Protein AF-X1JF24-F1 (afdb_monomer)

Secondary structure (DSSP, 8-state):
-HHHHHHHHHHHH---HHHHHHHHHHHHHHHHHHHHHHHHHHHHHHHHHSSTT---SPP--TTSTT-STTHHHHHHHHHHHHHHHTT-

Nearest PDB structures (foldseek):
  9bry-assembly1_f  TM=5.277E-01  e=3.476E+00  Mus musculus

Foldseek 3Di:
DLLVVVVVVCVVPPDDPVRLVVLLVVLVVQLVQLVVQLQVCQVCCCVVPVHGPPQPADADDPPDPRRRRCVNSNVVSVCSNVSSVSSD

Organism: NCBI:txid412755

Solvent-accessible surface area (backbone atoms only — not comparable to full-atom values): 4672 Å² total; per-residue (Å²): 106,73,50,57,55,52,52,51,50,43,70,74,70,53,79,54,74,72,57,50,56,53,46,24,56,52,15,46,51,40,22,52,49,13,51,51,49,38,52,48,55,26,49,47,9,30,77,76,64,74,34,73,62,40,69,75,44,71,66,45,58,86,97,46,91,65,21,65,32,49,51,60,58,44,52,50,21,48,50,42,17,58,47,18,51,78,49,74

Mean predicted aligned error: 5.25 Å

Structure (mmCIF, N/CA/C/O backbone):
data_AF-X1JF24-F1
#
_entry.id   AF-X1JF24-F1
#
loop_
_atom_site.group_PDB
_atom_site.id
_atom_site.type_symbol
_atom_site.label_atom_id
_atom_site.label_alt_id
_atom_site.label_comp_id
_atom_site.label_asym_id
_atom_site.label_entity_id
_atom_site.label_seq_id
_atom_site.pdbx_PDB_ins_code
_atom_site.Cartn_x
_atom_site.Cartn_y
_atom_site.Cartn_z
_atom_site.occupancy
_atom_site.B_iso_or_equiv
_atom_site.auth_seq_id
_atom_site.auth_comp_id
_atom_site.auth_asym_id
_atom_site.auth_atom_id
_atom_site.pdbx_PDB_model_num
ATOM 1 N N . ILE A 1 1 ? -15.339 -3.308 0.905 1.00 81.44 1 ILE A N 1
ATOM 2 C CA . ILE A 1 1 ? -15.576 -4.633 1.539 1.00 81.44 1 ILE A CA 1
ATOM 3 C C . ILE A 1 1 ? -14.959 -4.700 2.932 1.00 81.44 1 ILE A C 1
ATOM 5 O O . ILE A 1 1 ? -15.723 -4.785 3.879 1.00 81.44 1 ILE A O 1
ATOM 9 N N . ILE A 1 2 ? -13.6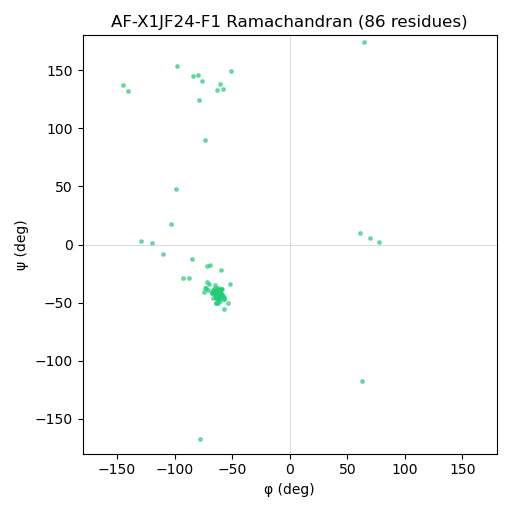30 -4.587 3.082 1.00 82.19 2 ILE A N 1
ATOM 10 C CA . ILE A 1 2 ? -12.953 -4.689 4.395 1.00 82.19 2 ILE A CA 1
ATOM 11 C C . ILE A 1 2 ? -13.555 -3.723 5.425 1.00 82.19 2 ILE A C 1
ATOM 13 O O . ILE A 1 2 ? -13.982 -4.153 6.490 1.00 82.19 2 ILE A O 1
ATOM 17 N N . ALA A 1 3 ? -13.693 -2.443 5.082 1.00 80.81 3 ALA A N 1
ATOM 18 C CA . ALA A 1 3 ? -14.300 -1.470 5.988 1.00 80.81 3 ALA A CA 1
ATOM 19 C C . ALA A 1 3 ? -15.766 -1.789 6.333 1.00 80.81 3 ALA A C 1
ATOM 21 O O . ALA A 1 3 ? -16.167 -1.671 7.484 1.00 80.81 3 ALA A O 1
ATOM 22 N N . GLY A 1 4 ? -16.541 -2.293 5.369 1.00 83.69 4 GLY A N 1
ATOM 23 C CA . GLY A 1 4 ? -17.904 -2.772 5.616 1.00 83.69 4 GLY A CA 1
ATOM 24 C C . GLY A 1 4 ? -17.950 -3.937 6.610 1.00 83.69 4 GLY A C 1
ATOM 25 O O . GLY A 1 4 ? -18.800 -3.949 7.493 1.00 83.69 4 GLY A O 1
ATOM 26 N N . ALA A 1 5 ? -16.998 -4.873 6.538 1.00 86.31 5 ALA A N 1
ATOM 27 C CA . ALA A 1 5 ? -16.891 -5.964 7.507 1.00 86.31 5 ALA A CA 1
ATOM 28 C C . ALA A 1 5 ? -16.602 -5.447 8.929 1.00 86.31 5 ALA A C 1
ATOM 30 O O . ALA A 1 5 ? -17.182 -5.936 9.898 1.00 86.31 5 ALA A O 1
ATOM 31 N N . PHE A 1 6 ? -15.754 -4.422 9.062 1.00 80.75 6 PHE A N 1
ATOM 32 C CA . PHE A 1 6 ? -15.502 -3.775 10.350 1.00 80.75 6 PHE A CA 1
ATOM 33 C C . PHE A 1 6 ? -16.730 -3.018 10.874 1.00 80.75 6 PHE A C 1
ATOM 35 O O . PHE A 1 6 ? -17.048 -3.159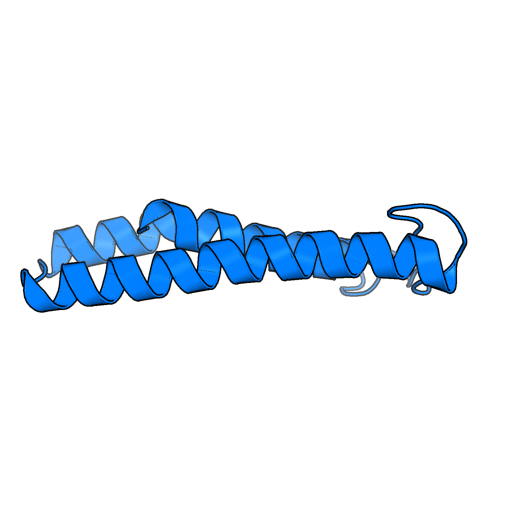 12.051 1.00 80.75 6 PHE A O 1
ATOM 42 N N . ILE A 1 7 ? -17.462 -2.293 10.021 1.00 84.44 7 ILE A N 1
ATOM 43 C CA . ILE A 1 7 ? -18.722 -1.628 10.401 1.00 84.44 7 ILE A CA 1
ATOM 44 C C . ILE A 1 7 ? -19.725 -2.650 10.953 1.00 84.44 7 ILE A C 1
ATOM 46 O O . ILE A 1 7 ? -20.285 -2.445 12.027 1.00 84.44 7 ILE A O 1
ATOM 50 N N . LEU A 1 8 ? -19.906 -3.783 10.267 1.00 89.00 8 LEU A N 1
ATOM 51 C CA . LEU A 1 8 ? -20.800 -4.850 10.725 1.00 89.00 8 LEU A CA 1
ATOM 52 C C . LEU A 1 8 ? -20.363 -5.430 12.076 1.00 89.00 8 LEU A C 1
ATOM 54 O O . LEU A 1 8 ? -21.204 -5.677 12.936 1.00 89.00 8 LEU A O 1
ATOM 58 N N . LYS A 1 9 ? -19.054 -5.603 12.296 1.00 85.31 9 LYS A N 1
ATOM 59 C CA . LYS A 1 9 ? -18.513 -6.055 13.585 1.00 85.31 9 LYS A CA 1
ATOM 60 C C . LYS A 1 9 ? -18.834 -5.068 14.712 1.00 85.31 9 LYS A C 1
ATOM 62 O O . LYS A 1 9 ? -19.253 -5.497 15.784 1.00 85.31 9 LYS A O 1
ATOM 67 N N . PHE A 1 10 ? -18.644 -3.769 14.477 1.00 83.00 10 PHE A N 1
ATOM 68 C CA . PHE A 1 10 ? -18.975 -2.729 15.454 1.00 83.00 10 PHE A CA 1
ATOM 69 C C . PHE A 1 10 ? -20.471 -2.709 15.775 1.00 83.00 10 PHE A C 1
ATOM 71 O O . PHE A 1 10 ? -20.839 -2.619 16.943 1.00 83.00 10 PHE A O 1
ATOM 78 N N . LEU A 1 11 ? -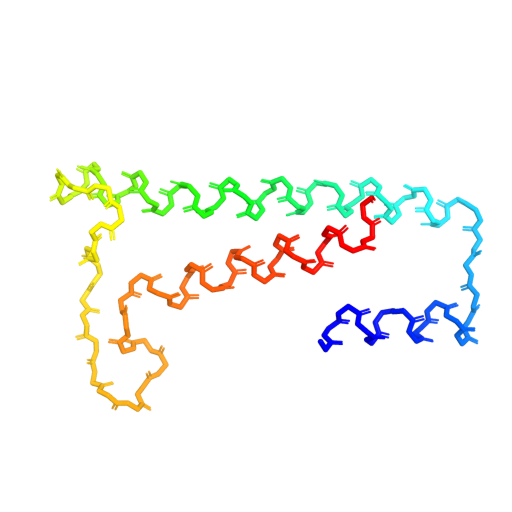21.322 -2.862 14.759 1.00 85.50 11 LEU A N 1
ATOM 79 C CA . LEU A 1 11 ? -22.770 -2.904 14.938 1.00 85.50 11 LEU A CA 1
ATOM 80 C C . LEU A 1 11 ? -23.229 -4.147 15.720 1.00 85.50 11 LEU A C 1
ATOM 82 O O . LEU A 1 11 ? -24.118 -4.043 16.558 1.00 85.50 11 LEU A O 1
ATOM 86 N N . ALA A 1 12 ? -22.620 -5.310 15.469 1.00 90.75 12 ALA A N 1
ATOM 87 C CA . ALA A 1 12 ? -23.023 -6.576 16.083 1.00 90.75 12 ALA A CA 1
ATOM 88 C C . ALA A 1 12 ? -22.625 -6.705 17.563 1.00 90.75 12 ALA A C 1
ATOM 90 O O . ALA A 1 12 ? -23.373 -7.282 18.347 1.00 90.75 12 ALA A O 1
ATOM 91 N N . PHE A 1 13 ? -21.449 -6.199 17.945 1.00 83.69 13 PHE A N 1
ATOM 92 C CA . PHE A 1 13 ? -20.896 -6.392 19.294 1.00 83.69 13 PHE A CA 1
ATOM 93 C C . PHE A 1 13 ? -20.885 -5.119 20.148 1.00 83.69 13 PHE A C 1
ATOM 95 O O . PHE A 1 13 ? -20.589 -5.187 21.341 1.00 83.69 13 PHE A O 1
ATOM 102 N N . GLY A 1 14 ? -21.205 -3.965 19.556 1.00 77.75 14 GLY A N 1
ATOM 103 C CA . GLY A 1 14 ? -21.018 -2.665 20.189 1.00 77.75 14 GLY A CA 1
ATOM 104 C C . GLY A 1 14 ? -19.539 -2.347 20.433 1.00 77.75 14 GLY A C 1
ATOM 105 O O . GLY A 1 14 ? -18.637 -3.159 20.211 1.00 77.75 14 GLY A O 1
ATOM 106 N N . SER A 1 15 ? -19.262 -1.132 20.897 1.00 71.19 15 SER A N 1
ATOM 107 C CA . SER A 1 15 ? -17.917 -0.721 21.291 1.00 71.19 15 SER A CA 1
ATOM 108 C C . SER A 1 15 ? -17.982 0.219 22.486 1.00 71.19 15 SER A C 1
ATOM 110 O O . SER A 1 15 ? -18.836 1.094 22.553 1.00 71.19 15 SER A O 1
ATOM 112 N N . GLY A 1 16 ? -17.095 0.021 23.462 1.00 75.94 16 GLY A N 1
ATOM 113 C CA . GLY A 1 16 ? -16.968 0.935 24.596 1.00 75.94 16 GLY A CA 1
ATOM 114 C C . GLY A 1 16 ? -16.155 2.178 24.223 1.00 75.94 16 GLY A C 1
ATOM 115 O O . GLY A 1 16 ? -15.160 2.069 23.509 1.00 75.94 16 GLY A O 1
ATOM 116 N N . ALA A 1 17 ? -16.491 3.340 24.793 1.00 68.88 17 ALA A N 1
ATOM 117 C CA . ALA A 1 17 ? -15.887 4.639 24.453 1.00 68.88 17 ALA A CA 1
ATOM 118 C C . ALA A 1 17 ? -14.338 4.681 24.486 1.00 68.88 17 ALA A C 1
ATOM 120 O O . ALA A 1 17 ? -13.699 5.353 23.675 1.00 68.88 17 ALA A O 1
ATOM 121 N N . LYS A 1 18 ? -13.689 3.935 25.397 1.00 68.06 18 LYS A N 1
ATOM 122 C CA . LYS A 1 18 ? -12.212 3.820 25.437 1.00 68.06 18 LYS A CA 1
ATOM 123 C C . LYS A 1 18 ? -11.643 3.020 24.257 1.00 68.06 18 LYS A C 1
ATOM 125 O O . LYS A 1 18 ? -10.546 3.319 23.790 1.00 68.06 18 LYS A O 1
ATOM 130 N N . SER A 1 19 ? -12.377 2.009 23.795 1.00 74.31 19 SER A N 1
ATOM 131 C CA . SER A 1 19 ? -12.013 1.183 22.641 1.00 74.31 19 SER A CA 1
ATOM 132 C C . SER A 1 19 ? -12.137 1.975 21.341 1.00 74.31 19 SER A C 1
ATOM 134 O O . SER A 1 19 ? -11.252 1.889 20.495 1.00 74.31 19 SER A O 1
ATOM 136 N N . GLU A 1 20 ? -13.167 2.815 21.218 1.00 76.12 20 GLU A N 1
ATOM 137 C CA . GLU A 1 20 ? -13.373 3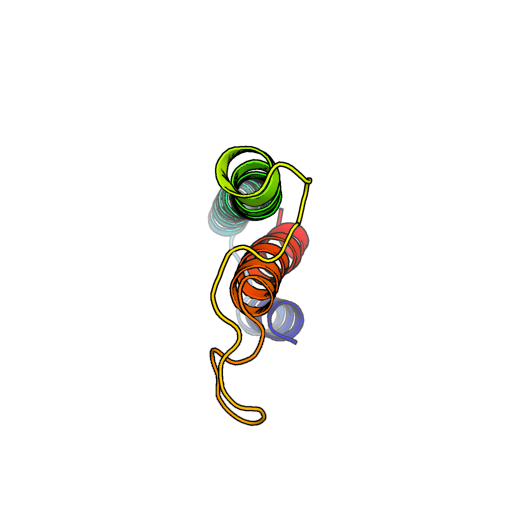.681 20.048 1.00 76.12 20 GLU A CA 1
ATOM 138 C C . GLU A 1 20 ? -12.258 4.712 19.898 1.00 76.12 20 GLU A C 1
ATOM 140 O O . GLU A 1 20 ? -11.666 4.838 18.829 1.00 76.12 20 GLU A O 1
ATOM 145 N N . LYS A 1 21 ? -11.884 5.384 20.993 1.00 77.81 21 LYS A N 1
ATOM 146 C CA . LYS A 1 21 ? -10.798 6.371 20.962 1.00 77.81 21 LYS A CA 1
ATOM 147 C C . LYS A 1 21 ? -9.455 5.744 20.574 1.00 77.81 21 LYS A C 1
ATOM 149 O O . LYS A 1 21 ? -8.708 6.318 19.784 1.00 77.81 21 LYS A O 1
ATOM 154 N N . LYS A 1 22 ? -9.159 4.544 21.089 1.00 79.19 22 LYS A N 1
ATOM 155 C CA . LYS A 1 22 ? -7.954 3.785 20.713 1.00 79.19 22 LYS A CA 1
ATOM 156 C C . LYS A 1 22 ? -7.998 3.339 19.247 1.00 79.19 22 LYS A C 1
ATOM 158 O O . LYS A 1 22 ? -6.968 3.386 18.572 1.00 79.19 22 LYS A O 1
ATOM 163 N N . ALA A 1 23 ? -9.164 2.912 18.764 1.00 82.94 23 ALA A N 1
ATOM 164 C CA . ALA A 1 23 ? -9.362 2.509 17.378 1.00 82.94 23 ALA A CA 1
ATOM 165 C C . ALA A 1 23 ? -9.144 3.683 16.415 1.00 82.94 23 ALA A C 1
ATOM 167 O O . ALA A 1 23 ? -8.365 3.520 15.483 1.00 82.94 23 ALA A O 1
ATOM 168 N N . SER A 1 24 ? -9.709 4.863 16.699 1.00 85.69 24 SER A N 1
ATOM 169 C CA . SER A 1 24 ? -9.503 6.070 15.882 1.00 85.69 24 SER A CA 1
ATOM 170 C C . SER A 1 24 ? -8.037 6.497 15.847 1.00 85.69 24 SER A C 1
ATOM 172 O O . SER A 1 24 ? -7.474 6.636 14.769 1.00 85.69 24 SER A O 1
ATOM 174 N N . THR A 1 25 ? -7.342 6.545 16.991 1.00 89.25 25 THR A N 1
ATOM 175 C CA . THR A 1 25 ? -5.899 6.871 16.989 1.00 89.25 25 THR A CA 1
ATOM 176 C C . THR A 1 25 ? -5.079 5.877 16.161 1.00 89.25 25 THR A C 1
ATOM 178 O O . THR A 1 25 ? -4.192 6.268 15.406 1.00 89.25 25 THR A O 1
ATOM 181 N N . THR A 1 26 ? -5.373 4.579 16.283 1.00 88.94 26 THR A N 1
ATOM 182 C CA . THR A 1 26 ? -4.683 3.546 15.496 1.00 88.94 26 THR A CA 1
ATOM 183 C C . THR A 1 26 ? -4.992 3.715 14.007 1.00 88.94 26 THR A C 1
ATOM 185 O O . THR A 1 26 ? -4.087 3.661 13.179 1.00 88.94 26 THR A O 1
ATOM 188 N N . ALA A 1 27 ? -6.250 3.976 13.665 1.00 90.69 27 ALA A N 1
ATOM 189 C CA . ALA A 1 27 ? -6.696 4.210 12.303 1.00 90.69 27 ALA A CA 1
ATOM 190 C C . ALA A 1 27 ? -6.013 5.433 11.666 1.00 90.69 27 ALA A C 1
ATOM 192 O O . ALA A 1 27 ? -5.476 5.306 10.569 1.00 90.69 27 ALA A O 1
ATOM 193 N N . SER A 1 28 ? -5.901 6.563 12.370 1.00 93.12 28 SER A N 1
ATOM 194 C CA . SER A 1 28 ? -5.185 7.746 11.867 1.00 93.12 28 SER A CA 1
ATOM 195 C C . SER A 1 28 ? -3.707 7.464 11.570 1.00 93.12 28 SER A C 1
ATOM 197 O O . SER A 1 28 ? -3.154 7.949 10.576 1.00 93.12 28 SER A O 1
ATOM 199 N N . ILE A 1 29 ? -3.051 6.652 12.412 1.00 95.31 29 ILE A N 1
ATOM 200 C CA . ILE A 1 29 ? -1.656 6.239 12.202 1.00 95.31 29 ILE A CA 1
ATOM 201 C C . ILE A 1 29 ? -1.545 5.404 10.925 1.00 95.31 29 ILE A C 1
ATOM 203 O O . ILE A 1 29 ? -0.715 5.705 10.067 1.00 95.31 29 ILE A O 1
ATOM 207 N N . PHE A 1 30 ? -2.393 4.384 10.766 1.00 94.25 30 PHE A N 1
ATOM 208 C CA . PHE A 1 30 ? -2.378 3.535 9.573 1.00 94.25 30 PHE A CA 1
ATOM 209 C C . PHE A 1 30 ? -2.755 4.303 8.302 1.00 94.25 30 PHE A C 1
ATOM 211 O O . PHE A 1 30 ? -2.170 4.050 7.249 1.00 94.25 30 PHE A O 1
ATOM 218 N N . GLU A 1 31 ? -3.669 5.272 8.386 1.00 94.88 31 GLU A N 1
ATOM 219 C CA . GLU A 1 31 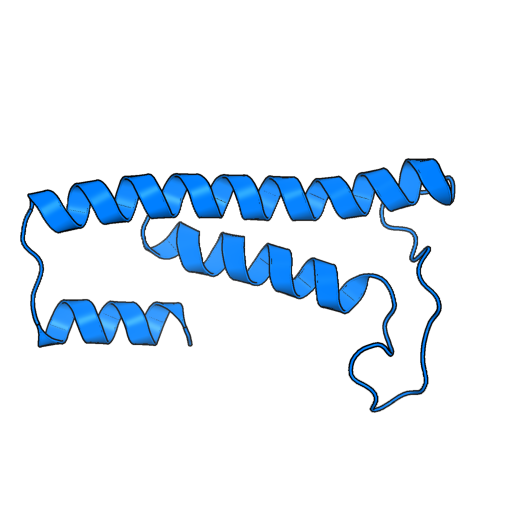? -4.006 6.139 7.259 1.00 94.88 31 GLU A CA 1
ATOM 220 C C . GLU A 1 31 ? -2.780 6.933 6.786 1.00 94.88 31 GLU A C 1
ATOM 222 O O . GLU A 1 31 ? -2.446 6.943 5.594 1.00 94.88 31 GLU A O 1
ATOM 227 N N . SER A 1 32 ? -2.084 7.557 7.738 1.00 96.25 32 SER A N 1
ATOM 228 C CA . SER A 1 32 ? -0.877 8.340 7.479 1.00 96.25 32 SER A CA 1
ATOM 229 C C . SER A 1 32 ? 0.247 7.462 6.927 1.00 96.25 32 SER A C 1
ATOM 231 O O . SER A 1 32 ? 0.872 7.816 5.928 1.00 96.25 32 SER A O 1
ATOM 233 N N . MET A 1 33 ? 0.461 6.279 7.513 1.00 96.88 33 MET A N 1
ATOM 234 C CA . MET A 1 33 ? 1.443 5.303 7.032 1.00 96.88 33 MET A CA 1
ATOM 235 C C . MET A 1 33 ? 1.137 4.825 5.612 1.00 96.88 33 MET A C 1
ATOM 237 O O . MET A 1 33 ? 2.049 4.742 4.795 1.00 96.88 33 MET A O 1
ATOM 241 N N . GLY A 1 34 ? -0.127 4.539 5.286 1.00 96.12 34 GLY A N 1
ATOM 242 C CA . GLY A 1 34 ? -0.523 4.131 3.937 1.00 96.12 34 GLY A CA 1
ATOM 243 C C . GLY A 1 34 ? -0.231 5.217 2.898 1.00 96.12 34 GLY A C 1
ATOM 244 O O . GLY A 1 34 ? 0.305 4.925 1.829 1.00 96.12 34 GLY A O 1
ATOM 245 N N . GLY A 1 35 ? -0.498 6.484 3.236 1.00 96.94 35 GLY A N 1
ATOM 246 C CA . GLY A 1 35 ? -0.109 7.626 2.405 1.00 96.94 35 GLY A CA 1
ATOM 247 C C . GLY A 1 35 ? 1.409 7.749 2.236 1.00 96.94 35 GLY A C 1
ATOM 248 O O . GLY A 1 35 ? 1.892 7.936 1.118 1.00 96.94 35 GLY A O 1
ATOM 249 N N . LEU A 1 36 ? 2.161 7.580 3.327 1.00 97.62 36 LEU A N 1
ATOM 250 C CA . LEU A 1 36 ? 3.621 7.662 3.323 1.00 97.62 36 LEU A CA 1
ATOM 251 C C . LEU A 1 36 ? 4.265 6.541 2.490 1.00 97.62 36 LEU A C 1
ATOM 253 O O . LEU A 1 36 ? 5.201 6.790 1.736 1.00 97.62 36 LEU A O 1
ATOM 257 N N . LEU A 1 37 ? 3.736 5.318 2.568 1.00 96.88 37 LEU A N 1
ATOM 258 C CA . LEU A 1 37 ? 4.181 4.194 1.743 1.00 96.88 37 LEU A CA 1
ATOM 259 C C . LEU A 1 37 ? 3.908 4.445 0.257 1.00 96.88 37 LEU A C 1
ATOM 261 O O . LEU A 1 37 ? 4.780 4.203 -0.576 1.00 96.88 37 LEU A O 1
ATOM 265 N N . PHE A 1 38 ? 2.724 4.963 -0.080 1.00 97.62 38 PHE A N 1
ATOM 266 C CA . PHE A 1 38 ? 2.354 5.244 -1.466 1.00 97.62 38 PHE A CA 1
ATOM 267 C C . PHE A 1 38 ? 3.276 6.290 -2.104 1.00 97.62 38 PHE A C 1
ATOM 269 O O . PHE A 1 38 ? 3.795 6.071 -3.200 1.00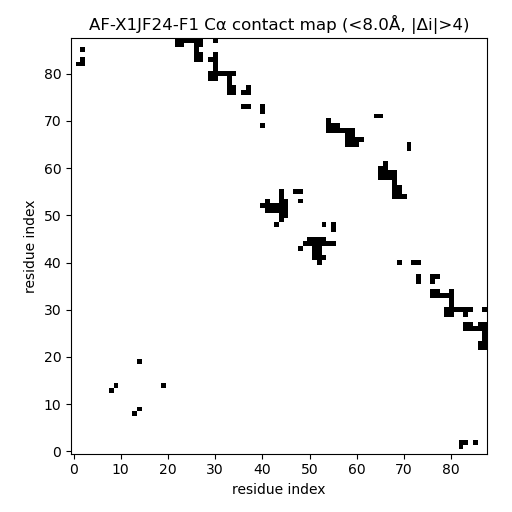 97.62 38 PHE A O 1
ATOM 276 N N . ILE A 1 39 ? 3.541 7.396 -1.401 1.00 97.44 39 ILE A N 1
ATOM 277 C CA . ILE A 1 39 ? 4.464 8.419 -1.903 1.00 97.44 39 ILE A CA 1
ATOM 278 C C . ILE A 1 39 ? 5.922 7.948 -1.868 1.00 97.44 39 ILE A C 1
ATOM 280 O O . ILE A 1 39 ? 6.686 8.288 -2.765 1.00 97.44 39 ILE A O 1
ATOM 284 N N . GLY A 1 40 ? 6.297 7.109 -0.897 1.00 97.00 40 GLY A N 1
ATOM 285 C CA . GLY A 1 40 ? 7.615 6.481 -0.833 1.00 97.00 40 GLY A CA 1
ATOM 286 C C . GLY A 1 40 ? 7.924 5.667 -2.089 1.00 97.00 40 GLY A C 1
ATOM 287 O O . GLY A 1 40 ? 8.970 5.872 -2.697 1.00 97.00 40 GLY A O 1
ATOM 288 N N . ILE A 1 41 ? 6.983 4.832 -2.547 1.00 96.44 41 ILE A N 1
ATOM 289 C CA . ILE A 1 41 ? 7.114 4.071 -3.804 1.00 96.44 41 ILE A CA 1
ATOM 290 C C . ILE A 1 41 ? 7.290 5.016 -5.002 1.00 96.44 41 ILE A C 1
ATOM 292 O O . ILE A 1 41 ? 8.125 4.779 -5.877 1.00 96.44 41 ILE A O 1
ATOM 296 N N . ALA A 1 42 ? 6.526 6.107 -5.037 1.00 96.06 42 ALA A N 1
ATOM 297 C CA . ALA A 1 42 ? 6.580 7.079 -6.121 1.00 96.06 42 ALA A CA 1
ATOM 298 C C . ALA A 1 42 ? 7.928 7.819 -6.185 1.00 96.06 42 ALA A C 1
ATOM 300 O O . ALA A 1 42 ? 8.498 7.981 -7.269 1.00 96.06 42 ALA A O 1
ATOM 301 N N . ILE A 1 43 ? 8.459 8.207 -5.019 1.00 97.12 43 ILE A N 1
ATOM 302 C CA . ILE A 1 43 ? 9.790 8.803 -4.865 1.00 97.12 43 ILE A CA 1
ATOM 303 C C . ILE A 1 43 ? 10.875 7.786 -5.229 1.00 97.12 43 ILE A C 1
ATOM 305 O O . ILE A 1 43 ? 11.830 8.153 -5.903 1.00 97.12 43 ILE A O 1
ATOM 309 N N . SER A 1 44 ? 10.732 6.505 -4.874 1.00 94.88 44 SER A N 1
ATOM 310 C CA . SER A 1 44 ? 11.671 5.465 -5.320 1.00 94.88 44 SER A CA 1
ATOM 311 C C . SER A 1 44 ? 11.735 5.363 -6.846 1.00 94.88 44 SER A C 1
ATOM 313 O O . SER A 1 44 ? 12.827 5.230 -7.388 1.00 94.88 44 SER A O 1
ATOM 315 N N . GLY A 1 45 ? 10.609 5.512 -7.553 1.00 94.75 45 GLY A N 1
ATOM 316 C CA . GLY A 1 45 ? 10.606 5.614 -9.019 1.00 94.75 45 GLY A CA 1
ATOM 317 C C . GLY A 1 45 ? 11.403 6.817 -9.535 1.00 94.75 45 GLY A C 1
ATOM 318 O O . GLY A 1 45 ? 12.172 6.688 -10.487 1.00 94.75 45 GLY A O 1
ATOM 319 N N . LEU A 1 46 ? 11.299 7.967 -8.861 1.00 94.69 46 LEU A N 1
ATOM 320 C CA . LEU A 1 46 ? 12.077 9.159 -9.200 1.00 94.69 46 LEU A CA 1
ATOM 321 C C . LEU A 1 46 ? 13.582 8.962 -8.948 1.00 94.69 46 LEU A C 1
ATOM 323 O O . LEU A 1 46 ? 14.384 9.295 -9.812 1.00 94.69 46 LEU A O 1
ATOM 327 N N . LEU A 1 47 ? 13.963 8.402 -7.796 1.00 95.62 47 LEU A N 1
ATOM 328 C CA . LEU A 1 47 ? 15.367 8.229 -7.403 1.00 95.62 47 LEU A CA 1
ATOM 329 C C . LEU A 1 47 ? 16.083 7.125 -8.191 1.00 95.62 47 LEU A C 1
ATOM 331 O O . LEU A 1 47 ? 17.261 7.268 -8.500 1.00 95.62 47 LEU A O 1
ATOM 335 N N . LEU A 1 48 ? 15.390 6.026 -8.502 1.00 93.19 48 LEU A N 1
ATOM 336 C CA . LEU A 1 48 ? 15.989 4.856 -9.155 1.00 93.19 48 LEU A CA 1
ATOM 337 C C . LEU A 1 48 ? 15.863 4.889 -10.680 1.00 93.19 48 LEU A C 1
ATOM 339 O O . LEU A 1 48 ? 16.693 4.301 -11.367 1.00 93.19 48 LEU A O 1
ATOM 343 N N . ALA A 1 49 ? 14.826 5.539 -11.212 1.00 89.75 49 ALA A N 1
ATOM 344 C CA . ALA A 1 49 ? 14.510 5.505 -12.639 1.00 89.75 49 ALA A CA 1
ATOM 345 C C . ALA A 1 49 ? 14.310 6.902 -13.264 1.00 89.75 49 ALA A C 1
ATOM 347 O O . ALA A 1 49 ? 14.013 7.009 -14.451 1.00 89.75 49 ALA A O 1
ATOM 348 N N . GLY A 1 50 ? 14.489 7.982 -12.494 1.00 91.06 50 GLY A N 1
ATOM 349 C CA . GLY A 1 50 ? 14.497 9.362 -12.996 1.00 91.06 50 GLY A CA 1
ATOM 350 C C . GLY A 1 50 ? 13.119 9.952 -13.299 1.00 91.06 50 GLY A C 1
ATOM 351 O O . GLY A 1 50 ? 13.026 11.083 -13.767 1.00 91.06 50 GLY A O 1
ATOM 352 N N . THR A 1 51 ? 12.030 9.220 -13.054 1.00 94.00 51 THR A N 1
ATOM 353 C CA . THR A 1 51 ? 10.660 9.696 -13.290 1.00 94.00 51 THR A CA 1
ATOM 354 C C . THR A 1 51 ? 9.738 9.242 -12.163 1.00 94.00 51 THR A C 1
ATOM 356 O O . THR A 1 51 ? 9.729 8.076 -11.770 1.00 94.00 51 THR A O 1
ATOM 359 N N . PHE A 1 52 ? 8.944 10.172 -11.631 1.00 94.06 52 PHE A N 1
ATOM 360 C CA . PHE A 1 52 ? 7.991 9.896 -10.557 1.00 94.06 52 PHE A CA 1
ATOM 361 C C . PHE A 1 52 ? 6.997 8.802 -10.976 1.00 94.06 52 PHE A C 1
ATOM 363 O O . PHE A 1 52 ? 6.477 8.836 -12.089 1.00 94.06 52 PHE A O 1
ATOM 370 N N . PHE A 1 53 ? 6.752 7.823 -10.096 1.00 93.69 53 PHE A N 1
ATOM 371 C CA . PHE A 1 53 ? 5.929 6.631 -10.381 1.00 93.69 53 PHE A CA 1
ATOM 372 C C . PHE A 1 53 ? 6.414 5.712 -11.512 1.00 93.69 53 PHE A C 1
ATOM 374 O O . PHE A 1 53 ? 5.695 4.780 -11.885 1.00 93.69 53 PHE A O 1
ATOM 381 N N . LEU A 1 54 ? 7.619 5.901 -12.052 1.00 93.56 54 LEU A N 1
ATOM 382 C CA . LEU A 1 54 ? 8.111 4.986 -13.070 1.00 93.56 54 LEU A CA 1
ATOM 383 C C . LEU A 1 54 ? 8.258 3.577 -12.489 1.00 93.56 54 LEU A C 1
ATOM 385 O O . LEU A 1 54 ? 8.795 3.376 -11.399 1.00 93.56 54 LEU A O 1
ATOM 389 N N . ASN A 1 55 ? 7.747 2.594 -13.228 1.00 91.56 55 ASN A N 1
ATOM 390 C CA . ASN A 1 55 ? 7.762 1.202 -12.812 1.00 91.56 55 ASN A CA 1
ATOM 391 C C . ASN A 1 55 ? 9.183 0.638 -12.931 1.00 91.56 55 ASN A C 1
ATOM 393 O O . ASN A 1 55 ? 9.578 0.145 -13.985 1.00 91.56 55 ASN A O 1
ATOM 397 N N . PHE A 1 56 ? 9.945 0.766 -11.847 1.00 90.56 56 PHE A N 1
ATOM 398 C CA . PHE A 1 56 ? 11.342 0.343 -11.762 1.00 90.56 56 PHE A CA 1
ATOM 399 C C . PHE A 1 56 ? 11.503 -1.143 -11.400 1.00 90.56 56 PHE A C 1
ATOM 401 O O . PHE A 1 56 ? 12.600 -1.685 -11.504 1.00 90.56 56 PHE A O 1
ATOM 408 N N . LEU A 1 57 ? 10.427 -1.810 -10.967 1.00 89.25 57 LEU A N 1
ATOM 409 C CA . LEU A 1 57 ? 10.423 -3.248 -10.701 1.00 89.25 57 LEU A CA 1
ATOM 410 C C . LEU A 1 57 ? 10.184 -4.032 -12.003 1.00 89.25 57 LEU A C 1
ATOM 412 O O . LEU A 1 57 ? 9.397 -3.594 -12.848 1.00 89.25 57 LEU A O 1
ATOM 416 N N . PRO A 1 58 ? 10.811 -5.212 -12.166 1.00 86.00 58 PRO A N 1
ATOM 417 C CA . PRO A 1 58 ? 10.607 -6.039 -13.345 1.00 86.00 58 PRO A CA 1
ATOM 418 C C . PRO A 1 58 ? 9.138 -6.453 -13.470 1.00 86.00 58 PRO A C 1
ATOM 420 O O . PRO A 1 58 ? 8.479 -6.822 -12.494 1.00 86.00 58 PRO A O 1
ATOM 423 N N . LYS A 1 59 ? 8.625 -6.397 -14.699 1.00 87.56 59 LYS A N 1
ATOM 424 C CA . LYS A 1 59 ? 7.294 -6.908 -15.029 1.00 87.56 59 LYS A CA 1
ATOM 425 C C . LYS A 1 59 ? 7.390 -8.426 -15.154 1.00 87.56 59 LYS A C 1
ATOM 427 O O . LYS A 1 59 ? 8.219 -8.927 -15.910 1.00 87.56 59 LYS A O 1
ATOM 432 N N . GLY A 1 60 ? 6.578 -9.141 -14.384 1.00 86.88 60 GLY A N 1
ATOM 433 C CA . GLY A 1 60 ? 6.476 -10.594 -14.474 1.00 86.88 60 GLY A CA 1
ATOM 434 C C . GLY A 1 60 ? 5.625 -11.045 -15.664 1.00 86.88 60 GLY A C 1
ATOM 435 O O . GLY A 1 60 ? 5.262 -10.264 -16.543 1.00 86.88 60 GLY A O 1
ATOM 436 N N . THR A 1 61 ? 5.263 -12.323 -15.669 1.00 91.56 61 THR A N 1
ATOM 437 C CA . THR A 1 61 ? 4.335 -12.897 -16.647 1.00 91.56 61 THR A CA 1
ATOM 438 C C . THR A 1 61 ? 2.889 -12.508 -16.320 1.00 91.56 61 THR A C 1
ATOM 440 O O . THR A 1 61 ? 2.515 -12.489 -15.144 1.00 91.56 61 THR A O 1
ATOM 443 N N . PRO A 1 62 ? 2.036 -12.206 -17.318 1.00 88.94 62 PRO A N 1
ATOM 444 C CA . PRO A 1 62 ? 0.603 -12.038 -17.087 1.00 88.94 62 PRO A CA 1
ATOM 445 C C . PRO A 1 62 ? 0.011 -13.228 -16.315 1.00 88.94 62 PRO A C 1
ATOM 447 O O . PRO A 1 62 ? 0.489 -14.352 -16.445 1.00 88.94 62 PRO A O 1
ATOM 450 N N . PHE A 1 63 ? -1.026 -12.973 -15.513 1.00 87.44 63 PHE A N 1
ATOM 451 C CA . PHE A 1 63 ? -1.677 -13.950 -14.620 1.00 87.44 63 PHE A CA 1
ATOM 452 C C . PHE A 1 63 ? -0.853 -14.420 -13.406 1.00 87.44 63 PHE A C 1
ATOM 454 O O . PHE A 1 63 ? -1.331 -15.246 -12.635 1.00 87.44 63 PHE A O 1
ATOM 461 N N . HIS A 1 64 ? 0.331 -13.848 -13.164 1.00 87.12 64 HIS A N 1
ATOM 462 C CA . HIS A 1 64 ? 1.055 -14.011 -11.899 1.00 87.12 64 HIS A CA 1
ATOM 463 C C . HIS A 1 64 ? 0.838 -12.824 -10.949 1.00 87.12 64 HIS A C 1
ATOM 465 O O . HIS A 1 64 ? 0.598 -11.690 -11.373 1.00 87.12 64 HIS A O 1
ATOM 471 N N . LEU A 1 65 ? 0.969 -13.077 -9.641 1.00 81.81 65 LEU A N 1
ATOM 472 C CA . LEU A 1 65 ? 0.770 -12.072 -8.586 1.00 81.81 65 LEU A CA 1
ATOM 473 C C . LEU A 1 65 ? 1.706 -10.860 -8.736 1.00 81.81 65 LEU A C 1
ATOM 475 O O . LEU A 1 65 ? 1.273 -9.717 -8.616 1.00 81.81 65 LEU A O 1
ATOM 479 N N . LEU A 1 66 ? 2.981 -11.103 -9.050 1.00 84.56 66 LEU A N 1
ATOM 480 C CA . LEU A 1 66 ? 4.001 -10.068 -9.260 1.00 84.56 66 LEU A CA 1
ATOM 481 C C . LEU A 1 66 ? 4.210 -9.774 -10.752 1.00 84.56 66 LEU A C 1
ATOM 483 O O . LEU A 1 66 ? 5.329 -9.742 -11.253 1.00 84.56 66 LEU A O 1
ATOM 487 N N . SER A 1 67 ? 3.118 -9.588 -11.488 1.00 89.81 67 SER A N 1
ATOM 488 C CA . SER A 1 67 ? 3.161 -9.323 -12.933 1.00 89.81 67 SER A CA 1
ATOM 489 C C . SER A 1 67 ? 3.304 -7.839 -13.277 1.00 89.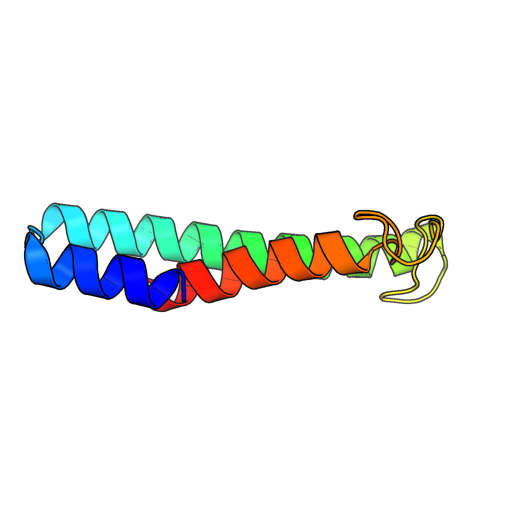81 67 SER A C 1
ATOM 491 O O . SER A 1 67 ? 3.900 -7.484 -14.290 1.00 89.81 67 SER A O 1
ATOM 493 N N . ALA A 1 68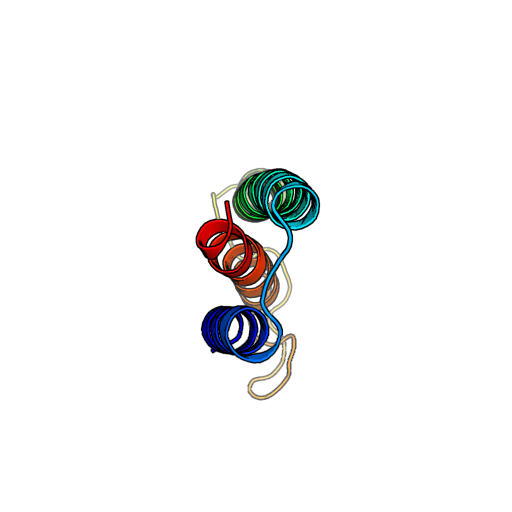 ? 2.805 -6.955 -12.412 1.00 91.00 68 ALA A N 1
ATOM 494 C CA . ALA A 1 68 ? 2.635 -5.534 -12.708 1.00 91.00 68 ALA A CA 1
ATOM 495 C C . ALA A 1 68 ? 3.704 -4.609 -12.076 1.00 91.00 68 ALA A C 1
ATOM 497 O O . ALA A 1 68 ? 3.505 -3.395 -11.986 1.00 91.00 68 ALA A O 1
ATOM 498 N N . GLY A 1 69 ? 4.846 -5.154 -11.643 1.00 92.81 69 GLY A N 1
ATOM 499 C CA . GLY A 1 69 ? 5.953 -4.386 -11.055 1.00 92.81 69 GLY A CA 1
ATOM 500 C C . GLY A 1 69 ? 5.550 -3.674 -9.756 1.00 92.81 69 GLY A C 1
ATOM 501 O O . GLY A 1 69 ? 5.178 -4.337 -8.793 1.00 92.81 69 GLY A O 1
ATOM 502 N N . ILE A 1 70 ? 5.593 -2.337 -9.715 1.00 94.31 70 ILE A N 1
ATOM 503 C CA . ILE A 1 70 ? 5.246 -1.540 -8.515 1.00 94.31 70 ILE A CA 1
ATOM 504 C C . ILE A 1 70 ? 3.741 -1.514 -8.179 1.00 94.31 70 ILE A C 1
ATOM 506 O O . ILE A 1 70 ? 3.367 -1.190 -7.053 1.00 94.31 70 ILE A O 1
ATOM 510 N N . ILE A 1 71 ? 2.860 -1.857 -9.129 1.00 94.38 71 ILE A N 1
ATOM 511 C CA . ILE A 1 71 ? 1.400 -1.678 -8.991 1.00 94.38 71 ILE A CA 1
ATOM 512 C C . ILE A 1 71 ? 0.791 -2.460 -7.807 1.00 94.38 71 ILE A C 1
ATOM 514 O O . ILE A 1 71 ? 0.000 -1.868 -7.068 1.00 94.38 71 ILE A O 1
ATOM 518 N N . PRO A 1 72 ? 1.138 -3.740 -7.550 1.00 93.62 72 PRO A N 1
ATOM 519 C CA . PRO A 1 72 ? 0.616 -4.467 -6.392 1.00 93.62 72 PRO A CA 1
ATOM 520 C C . PRO A 1 72 ? 0.972 -3.793 -5.060 1.00 93.62 72 PRO A C 1
ATOM 522 O O . PRO A 1 72 ? 0.128 -3.704 -4.172 1.00 93.62 72 PRO A O 1
ATOM 525 N N . PHE A 1 73 ? 2.186 -3.247 -4.942 1.00 94.12 73 PHE A N 1
ATOM 526 C CA . PHE A 1 73 ? 2.628 -2.528 -3.745 1.00 94.12 73 PHE A CA 1
ATOM 527 C C . PHE A 1 73 ? 1.856 -1.220 -3.548 1.00 94.12 73 PHE A C 1
ATOM 529 O O . PHE A 1 73 ? 1.406 -0.935 -2.437 1.00 94.12 73 PHE A O 1
ATOM 536 N N . CYS A 1 74 ? 1.623 -0.468 -4.630 1.00 96.00 74 CYS A N 1
ATOM 537 C CA . CYS A 1 74 ? 0.769 0.719 -4.602 1.00 96.00 74 CYS A CA 1
ATOM 538 C C . CYS A 1 74 ? -0.646 0.384 -4.110 1.00 96.00 74 CYS A C 1
ATOM 540 O O . CYS A 1 74 ? -1.175 1.072 -3.239 1.00 96.00 74 CYS A O 1
ATOM 542 N N . ASN A 1 75 ? -1.242 -0.701 -4.612 1.00 95.50 75 ASN A N 1
ATOM 543 C CA . ASN A 1 75 ? -2.584 -1.120 -4.204 1.00 95.50 75 ASN A CA 1
ATOM 544 C C . ASN A 1 75 ? -2.648 -1.543 -2.730 1.00 95.50 75 ASN A C 1
ATOM 546 O O . ASN A 1 7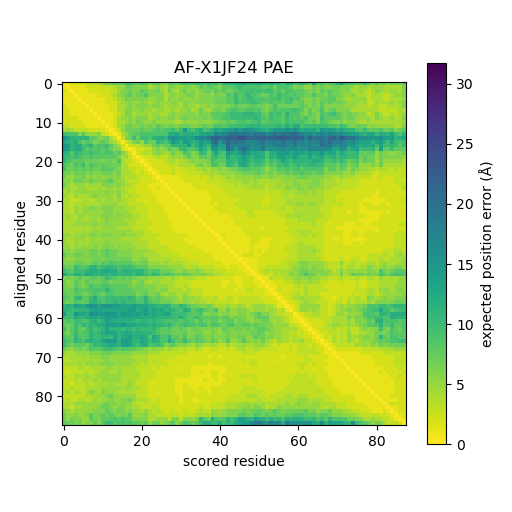5 ? -3.623 -1.219 -2.051 1.00 95.50 75 ASN A O 1
ATOM 550 N N . ILE A 1 76 ? -1.610 -2.205 -2.207 1.00 94.69 76 ILE A N 1
ATOM 551 C CA . ILE A 1 76 ? -1.511 -2.526 -0.775 1.00 94.69 76 ILE A CA 1
ATOM 552 C C . ILE A 1 76 ? -1.472 -1.234 0.053 1.00 94.69 76 ILE A C 1
ATOM 554 O O . ILE A 1 76 ? -2.286 -1.080 0.965 1.00 94.69 76 ILE A O 1
ATOM 558 N N . ALA A 1 77 ? -0.608 -0.275 -0.294 1.00 96.69 77 ALA A N 1
ATOM 559 C CA . ALA A 1 77 ? -0.518 1.007 0.409 1.00 96.69 77 ALA A CA 1
ATOM 560 C C . ALA A 1 77 ? -1.857 1.775 0.408 1.00 96.69 77 ALA A C 1
ATOM 562 O O . ALA A 1 77 ? -2.310 2.241 1.457 1.00 96.69 77 ALA A O 1
ATOM 563 N N . ILE A 1 78 ? -2.540 1.831 -0.743 1.00 95.62 78 ILE A N 1
ATOM 564 C CA . ILE A 1 78 ? -3.866 2.454 -0.872 1.00 95.62 78 ILE A CA 1
ATOM 565 C C . ILE A 1 78 ? -4.899 1.719 -0.013 1.00 95.62 78 ILE A C 1
ATOM 567 O O . ILE A 1 78 ? -5.682 2.365 0.680 1.00 95.62 78 ILE A O 1
ATOM 571 N N . SER A 1 79 ? -4.907 0.383 -0.019 1.00 94.00 79 SER A N 1
ATOM 572 C CA . SER A 1 79 ? -5.865 -0.399 0.772 1.00 94.00 79 SER A CA 1
ATOM 573 C C . SER A 1 79 ? -5.716 -0.166 2.277 1.00 94.00 79 SER A C 1
ATOM 575 O O . SER A 1 79 ? -6.727 -0.048 2.968 1.00 94.00 79 SER A O 1
ATOM 577 N N . ILE A 1 80 ? -4.478 -0.023 2.767 1.00 93.31 80 ILE A N 1
ATOM 578 C CA . ILE A 1 80 ? -4.190 0.339 4.157 1.00 93.31 80 ILE A CA 1
ATOM 579 C C . ILE A 1 80 ? -4.731 1.740 4.439 1.00 93.31 80 ILE A C 1
ATOM 581 O O . ILE A 1 80 ? -5.491 1.914 5.389 1.00 93.31 80 ILE A O 1
ATOM 585 N N . LYS A 1 81 ? -4.403 2.719 3.583 1.00 94.44 81 LYS A N 1
ATOM 586 C CA . LYS A 1 81 ? -4.867 4.100 3.748 1.00 94.44 81 LYS A CA 1
ATOM 587 C C . LYS A 1 81 ? -6.395 4.186 3.797 1.00 94.44 81 LYS A C 1
ATOM 589 O O . LYS A 1 81 ? -6.948 4.718 4.750 1.00 94.44 81 LYS A O 1
ATOM 594 N N . VAL A 1 82 ? -7.079 3.658 2.781 1.00 93.06 82 VAL A N 1
ATOM 595 C CA . VAL A 1 82 ? -8.544 3.742 2.648 1.00 93.06 82 VAL A CA 1
ATOM 596 C C . VAL A 1 82 ? -9.244 2.921 3.728 1.00 93.06 82 VAL A C 1
ATOM 598 O O . VAL A 1 82 ? -10.240 3.366 4.290 1.00 93.06 82 VAL A O 1
ATOM 601 N N . GLY A 1 83 ? -8.730 1.728 4.038 1.00 89.06 83 GLY A N 1
ATOM 602 C CA . GLY A 1 83 ? -9.291 0.873 5.079 1.00 89.06 83 GLY A CA 1
ATOM 603 C C . GLY A 1 83 ? -9.215 1.514 6.462 1.00 89.06 83 GLY A C 1
ATOM 604 O O . GLY A 1 83 ? -10.181 1.433 7.216 1.00 89.06 83 GLY A O 1
ATOM 605 N N . ALA A 1 84 ? -8.098 2.173 6.771 1.00 89.06 84 ALA A N 1
ATOM 606 C CA . ALA A 1 84 ? -7.908 2.875 8.030 1.00 89.06 84 ALA A CA 1
ATOM 607 C C . ALA A 1 84 ? -8.693 4.195 8.091 1.00 89.06 84 ALA A C 1
ATOM 609 O O . ALA A 1 84 ? -9.332 4.461 9.101 1.00 89.06 84 ALA A O 1
ATOM 610 N N . GLY A 1 85 ? -8.743 4.973 7.004 1.00 87.38 85 GLY A N 1
ATOM 611 C CA . GLY A 1 85 ? -9.446 6.263 6.966 1.00 87.38 85 GLY A CA 1
ATOM 612 C C . GLY A 1 85 ? -10.951 6.190 7.263 1.00 87.38 85 GLY A C 1
ATOM 613 O O . GLY A 1 85 ? -11.532 7.170 7.704 1.00 87.38 85 GLY A O 1
ATOM 614 N N . LEU A 1 86 ? -11.592 5.028 7.096 1.00 84.06 86 LEU A N 1
ATOM 615 C CA . LEU A 1 86 ? -12.991 4.825 7.505 1.00 84.06 86 LEU A CA 1
ATOM 616 C C . LEU A 1 86 ? -13.214 4.821 9.025 1.00 84.06 86 LEU A C 1
ATOM 618 O O . LEU A 1 86 ? -14.354 4.955 9.461 1.00 84.06 86 LEU A O 1
ATOM 622 N N . PHE A 1 87 ? -12.156 4.630 9.812 1.00 78.81 87 PHE A N 1
ATOM 623 C CA . PHE A 1 87 ? -12.212 4.556 11.273 1.00 78.81 87 PHE A CA 1
ATOM 624 C C . PHE A 1 87 ? -11.383 5.647 11.956 1.00 78.81 87 PHE A C 1
ATOM 626 O O . PHE A 1 87 ? -11.306 5.630 13.183 1.00 78.81 87 PHE A O 1
ATOM 633 N N . SER A 1 88 ? -10.737 6.532 11.185 1.00 77.25 88 SER A N 1
ATOM 634 C CA . SER A 1 88 ? -9.909 7.631 11.692 1.00 77.25 88 SER A CA 1
ATOM 635 C C . SER A 1 88 ? -10.763 8.782 12.200 1.00 77.25 88 SER A C 1
ATOM 637 O O . SER A 1 88 ? -11.729 9.161 11.508 1.00 77.25 88 SER A O 1
#

Sequence (88 aa):
IIAGAFILKFLAFGSGAKSEKKASTTASIFESMGGLLFIGIAISGLLLAGTFFLNFLPKGTPFHLLSAGIIPFCNIAISIKVGAGLFS

InterPro domains:
  IPR007182 Na+/H+ antiporter MnhB subunit-related protein [PF04039] (1-86)

Radius of gyration: 16.83 Å; Cα contacts (8 Å, |Δi|>4): 94; chains: 1; bounding box: 39×24×42 Å

pLDDT: mean 89.03, std 7.1, range [68.06, 97.62]